Protein AF-A0A8H9WSV3-F1 (afdb_monomer_lite)

Structure (mmCIF, N/CA/C/O backbone):
data_AF-A0A8H9WSV3-F1
#
_entry.id   AF-A0A8H9WSV3-F1
#
loop_
_atom_site.group_PDB
_atom_site.id
_atom_site.type_symbol
_atom_site.label_atom_id
_atom_site.label_alt_id
_atom_site.label_comp_id
_atom_site.label_asym_id
_atom_site.label_entity_id
_atom_site.label_seq_id
_atom_site.pdbx_PDB_ins_code
_atom_site.Cartn_x
_atom_site.Cartn_y
_atom_site.Cartn_z
_atom_site.occupancy
_atom_site.B_iso_or_equiv
_atom_site.auth_seq_id
_atom_site.auth_comp_id
_atom_site.auth_asym_id
_atom_site.auth_atom_id
_atom_site.pdbx_PDB_model_num
ATOM 1 N N . MET A 1 1 ? -46.156 4.087 38.022 1.00 52.19 1 MET A N 1
ATOM 2 C CA . MET A 1 1 ? -44.680 4.109 37.843 1.00 52.19 1 MET A CA 1
ATOM 3 C C . MET A 1 1 ? -44.313 5.113 36.746 1.00 52.19 1 MET A C 1
ATOM 5 O O . MET A 1 1 ? -44.913 5.083 35.684 1.0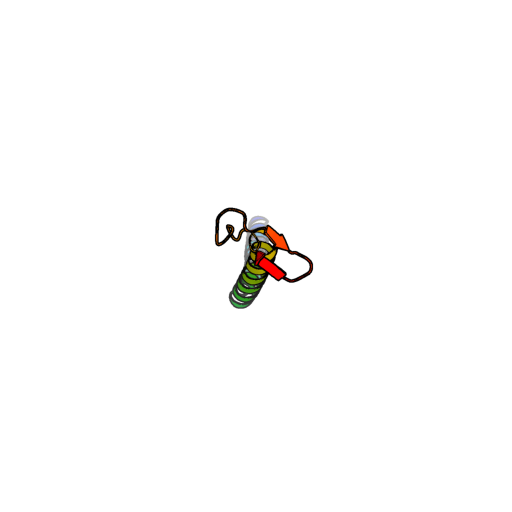0 52.19 1 MET A O 1
ATOM 9 N N . SER A 1 2 ? -43.400 6.052 37.019 1.00 58.16 2 SER A N 1
ATOM 10 C CA . SER A 1 2 ? -43.176 7.267 36.209 1.00 58.16 2 SER A CA 1
ATOM 11 C C . SER A 1 2 ? -42.501 7.018 34.845 1.00 58.16 2 SER A C 1
ATOM 13 O O . SER A 1 2 ? -41.348 6.584 34.775 1.00 58.16 2 SER A O 1
ATOM 15 N N . SER A 1 3 ? -43.202 7.383 33.764 1.00 68.94 3 SER A N 1
ATOM 16 C CA . SER A 1 3 ? -42.775 7.324 32.350 1.00 68.94 3 SER A CA 1
ATOM 17 C C . SER A 1 3 ? -41.407 7.985 32.074 1.00 68.94 3 SER A C 1
ATOM 19 O O . SER A 1 3 ? -40.595 7.480 31.292 1.00 68.94 3 SER A O 1
ATOM 21 N N . LYS A 1 4 ? -41.060 9.057 32.803 1.00 69.31 4 LYS A N 1
ATOM 22 C CA . LYS A 1 4 ? -39.767 9.756 32.650 1.00 69.31 4 LYS A CA 1
ATOM 23 C C . LYS A 1 4 ? -38.563 8.890 33.052 1.00 69.31 4 LYS A C 1
ATOM 25 O O . LYS A 1 4 ? -37.496 8.994 32.442 1.00 69.31 4 LYS A O 1
ATOM 30 N N . LYS A 1 5 ? -38.722 8.004 34.045 1.00 69.38 5 LYS A N 1
ATOM 31 C CA . LYS A 1 5 ? -37.639 7.135 34.548 1.00 69.38 5 LYS A CA 1
ATOM 32 C C . LYS A 1 5 ? -37.310 6.010 33.560 1.00 69.38 5 LYS A C 1
ATOM 34 O O . LYS A 1 5 ? -36.143 5.652 33.403 1.00 69.38 5 LYS A O 1
ATOM 39 N N . ALA A 1 6 ? -38.316 5.512 32.840 1.00 73.00 6 ALA A N 1
ATOM 40 C CA . ALA A 1 6 ? -38.136 4.521 31.780 1.00 73.00 6 ALA A CA 1
ATOM 41 C C . ALA A 1 6 ? -37.365 5.100 30.582 1.00 73.00 6 ALA A C 1
ATOM 43 O O . ALA A 1 6 ? -36.453 4.455 30.064 1.00 73.00 6 ALA A O 1
ATOM 44 N N . ARG A 1 7 ? -37.658 6.352 30.200 1.00 72.19 7 ARG A N 1
ATOM 45 C CA . ARG A 1 7 ? -36.967 7.043 29.099 1.00 72.19 7 ARG A CA 1
ATOM 46 C C . ARG A 1 7 ? -35.478 7.261 29.383 1.00 72.19 7 ARG A C 1
ATOM 48 O O . ARG A 1 7 ? -34.650 6.980 28.521 1.00 72.19 7 ARG A O 1
ATOM 55 N N . ARG A 1 8 ? -35.122 7.686 30.603 1.00 73.62 8 ARG A N 1
ATOM 56 C CA . ARG A 1 8 ? -33.713 7.851 31.012 1.00 73.62 8 ARG A CA 1
ATOM 57 C C . ARG A 1 8 ? -32.942 6.532 31.017 1.00 73.62 8 ARG A C 1
ATOM 59 O O . ARG A 1 8 ? -31.816 6.498 30.539 1.00 73.62 8 ARG A O 1
ATOM 66 N N . ARG A 1 9 ? -33.556 5.442 31.489 1.00 76.19 9 ARG A N 1
ATOM 67 C CA . ARG A 1 9 ? -32.940 4.104 31.440 1.00 76.19 9 ARG A CA 1
ATOM 68 C C . ARG A 1 9 ? -32.715 3.621 30.008 1.00 76.19 9 ARG A C 1
ATOM 70 O O . ARG A 1 9 ? -31.680 3.026 29.740 1.00 76.19 9 ARG A O 1
ATOM 77 N N . LYS A 1 10 ? -33.650 3.894 29.089 1.00 74.62 10 LYS A N 1
ATOM 78 C CA . LYS A 1 10 ? -33.482 3.583 27.659 1.00 74.62 10 LYS A CA 1
ATOM 79 C C . LYS A 1 10 ? -32.287 4.327 27.063 1.00 74.62 10 LYS A C 1
ATOM 81 O O . LYS A 1 10 ? -31.449 3.691 26.442 1.00 74.62 10 LYS A O 1
ATOM 86 N N . LEU A 1 11 ? -32.181 5.632 27.321 1.00 74.75 11 LEU A N 1
ATOM 87 C CA . LEU A 1 11 ? -31.058 6.454 26.857 1.00 74.75 11 LEU A CA 1
ATOM 88 C C . LEU A 1 11 ? -29.718 5.977 27.429 1.00 74.75 11 LEU A C 1
ATOM 90 O O . LEU A 1 11 ? -28.773 5.835 26.668 1.00 74.75 11 LEU A O 1
ATOM 94 N N . GLN A 1 12 ? -29.655 5.663 28.729 1.00 73.62 12 GLN A N 1
ATOM 95 C CA . GLN A 1 12 ? -28.446 5.126 29.370 1.00 73.62 12 GLN A CA 1
ATOM 96 C C . GLN A 1 12 ? -28.019 3.776 28.789 1.00 73.62 12 GLN A C 1
ATOM 98 O O . GLN A 1 12 ? -26.834 3.562 28.560 1.00 73.62 12 GLN A O 1
ATOM 103 N N . LYS A 1 13 ? -28.970 2.875 28.511 1.00 69.50 13 LYS A N 1
ATOM 104 C CA . LYS A 1 13 ? -28.667 1.612 27.824 1.00 69.50 13 LYS A CA 1
ATOM 105 C C . LYS A 1 13 ? -28.166 1.855 26.403 1.00 69.50 13 LYS A C 1
ATOM 107 O O . LYS A 1 13 ? -27.220 1.211 25.983 1.00 69.50 13 LYS A O 1
ATOM 112 N N . GLN A 1 14 ? -28.739 2.826 25.694 1.00 68.44 14 GLN A N 1
ATOM 113 C CA . GLN A 1 14 ? -28.330 3.170 24.333 1.00 68.44 14 GLN A CA 1
ATOM 114 C C . GLN A 1 14 ? -26.909 3.751 24.278 1.00 68.44 14 GLN A C 1
ATOM 116 O O . GLN A 1 14 ? -26.130 3.391 23.396 1.00 68.44 14 GLN A O 1
ATOM 121 N N . THR A 1 15 ? -26.541 4.620 25.225 1.00 65.88 15 THR A N 1
ATOM 122 C CA . THR A 1 15 ? -25.162 5.118 25.346 1.00 65.88 15 THR A CA 1
ATOM 123 C C . THR A 1 15 ? -24.201 4.036 25.823 1.00 65.88 15 THR A C 1
ATOM 125 O O . THR A 1 15 ? -23.076 3.980 25.332 1.00 65.88 15 THR A O 1
ATOM 128 N N . GLN A 1 16 ? -24.634 3.143 26.713 1.00 63.16 16 GLN A N 1
ATOM 129 C CA . GLN A 1 16 ? -23.823 2.019 27.181 1.00 63.16 16 GLN A CA 1
ATOM 130 C C . GLN A 1 16 ? -23.579 0.972 26.080 1.00 63.16 16 GLN A C 1
ATOM 132 O O . GLN A 1 16 ? -22.451 0.512 25.931 1.00 63.16 16 GLN A O 1
ATOM 137 N N . ASP A 1 17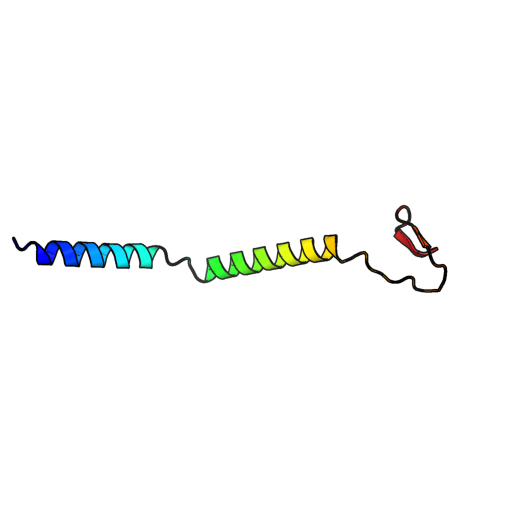 ? -24.577 0.649 25.256 1.00 61.12 17 ASP A N 1
ATOM 138 C CA . ASP A 1 17 ? -24.421 -0.239 24.093 1.00 61.12 17 ASP A CA 1
ATOM 139 C C . ASP A 1 17 ? -23.534 0.392 23.014 1.00 61.12 17 ASP A C 1
ATOM 141 O O . ASP A 1 17 ? -22.718 -0.289 22.392 1.00 61.12 17 ASP A O 1
ATOM 145 N N . ARG A 1 18 ? -23.621 1.715 22.827 1.00 60.47 18 ARG A N 1
ATOM 146 C CA . ARG A 1 18 ? -22.712 2.455 21.940 1.00 60.47 18 ARG A CA 1
ATOM 147 C C . ARG A 1 18 ? -21.273 2.456 22.465 1.00 60.47 18 ARG A C 1
ATOM 149 O O . ARG A 1 18 ? -20.349 2.338 21.671 1.00 60.47 18 ARG A O 1
ATOM 156 N N . SER A 1 19 ? -21.089 2.542 23.781 1.00 58.09 19 SER A N 1
ATOM 157 C CA . SER A 1 19 ? -19.786 2.436 24.449 1.00 58.09 19 SER A CA 1
ATOM 158 C C . SER A 1 19 ? -19.212 1.016 24.404 1.00 58.09 19 SER A C 1
ATOM 160 O O . SER A 1 19 ? -18.006 0.866 24.262 1.00 58.09 19 SER A O 1
ATOM 162 N N . ARG A 1 20 ? -20.043 -0.031 24.465 1.00 58.16 20 ARG A N 1
ATOM 163 C CA . ARG A 1 20 ? -19.602 -1.431 24.308 1.00 58.16 20 ARG A CA 1
ATOM 164 C C . ARG A 1 20 ? -19.233 -1.799 22.870 1.00 58.16 20 ARG A C 1
ATOM 166 O O . ARG A 1 20 ? -18.509 -2.763 22.666 1.00 58.16 20 ARG A O 1
ATOM 173 N N . ARG A 1 21 ? -19.674 -1.009 21.886 1.00 58.81 21 ARG A N 1
ATOM 174 C CA . ARG A 1 21 ? -19.145 -1.022 20.510 1.00 58.81 21 ARG A CA 1
ATOM 175 C C . ARG A 1 21 ? -17.820 -0.259 20.369 1.00 58.81 21 ARG A C 1
ATOM 177 O O . ARG A 1 21 ? -17.398 0.001 19.246 1.00 58.81 21 ARG A O 1
ATOM 184 N N . ALA A 1 22 ? -17.167 0.121 21.470 1.00 66.06 22 ALA A N 1
ATOM 185 C CA . ALA A 1 22 ? -15.800 0.617 21.423 1.00 66.06 22 ALA A CA 1
ATOM 186 C C . ALA A 1 22 ? -14.886 -0.525 20.967 1.00 66.06 22 ALA A C 1
ATOM 188 O O . ALA A 1 22 ? -14.590 -1.456 21.714 1.00 66.06 22 ALA A O 1
ATOM 189 N N . VAL A 1 23 ? -14.492 -0.468 19.699 1.00 75.81 23 VAL A N 1
ATOM 190 C CA . VAL A 1 23 ? -13.495 -1.358 19.112 1.00 75.81 23 VAL A CA 1
ATOM 191 C C . VAL A 1 23 ? -12.206 -1.201 19.922 1.00 75.81 23 VAL A C 1
ATOM 193 O O . VAL A 1 23 ? -11.789 -0.076 20.198 1.00 75.81 23 VAL A O 1
ATOM 196 N N . SER A 1 24 ? -11.608 -2.317 20.353 1.00 86.50 24 SER A N 1
ATOM 197 C CA . SER A 1 24 ? -10.387 -2.284 21.165 1.00 86.50 24 SER A CA 1
ATOM 198 C C . SER A 1 24 ? -9.294 -1.475 20.453 1.00 86.50 24 SER A C 1
ATOM 200 O O . SER A 1 24 ? -9.113 -1.664 19.244 1.00 86.50 24 SER A O 1
ATOM 202 N N . PRO A 1 25 ? -8.522 -0.635 21.170 1.00 88.19 25 PRO A N 1
ATOM 203 C CA . PRO A 1 25 ? -7.378 0.071 20.595 1.00 88.19 25 PRO A CA 1
ATOM 204 C C . PRO A 1 25 ? -6.418 -0.861 19.840 1.00 88.19 25 PRO A C 1
ATOM 206 O O . PRO A 1 25 ? -5.902 -0.496 18.789 1.00 88.19 25 PRO A O 1
ATOM 209 N N . ALA A 1 26 ? -6.248 -2.099 20.317 1.00 91.19 26 ALA A N 1
ATOM 210 C CA . ALA A 1 26 ? -5.421 -3.106 19.655 1.00 91.19 26 ALA A CA 1
ATOM 211 C C . ALA A 1 26 ? -5.990 -3.548 18.295 1.00 91.19 26 ALA A C 1
ATOM 213 O O . ALA A 1 26 ? -5.239 -3.731 17.344 1.00 91.19 26 ALA A O 1
ATOM 214 N N . ILE A 1 27 ? -7.315 -3.677 18.171 1.00 91.19 27 ILE A N 1
ATOM 215 C CA . ILE A 1 27 ? -7.965 -4.035 16.900 1.00 91.19 27 ILE A CA 1
ATOM 216 C C . ILE A 1 27 ? -7.803 -2.896 15.891 1.00 91.19 27 ILE A C 1
ATOM 218 O O . ILE A 1 27 ? -7.512 -3.152 14.726 1.00 91.19 27 ILE A O 1
ATOM 222 N N . LEU A 1 28 ? -7.943 -1.642 16.334 1.00 91.88 28 LEU A N 1
ATOM 223 C CA . LEU A 1 28 ? -7.699 -0.478 15.479 1.00 91.88 28 LEU A CA 1
ATOM 224 C C . LEU A 1 28 ? -6.244 -0.424 15.003 1.00 91.88 28 LEU A C 1
ATOM 226 O O . LEU A 1 28 ? -6.000 -0.129 13.838 1.00 91.88 28 LEU A O 1
ATOM 230 N N . PHE A 1 29 ? -5.291 -0.760 15.874 1.00 95.31 29 PHE A N 1
ATOM 231 C CA . PHE A 1 29 ? -3.876 -0.828 15.519 1.00 95.31 29 PHE A CA 1
ATOM 232 C C . PHE A 1 29 ? -3.589 -1.921 14.481 1.00 95.31 29 PHE A C 1
ATOM 234 O O . PHE A 1 29 ? -2.951 -1.648 13.467 1.00 95.31 29 PHE A O 1
ATOM 241 N N . ILE A 1 30 ? -4.121 -3.131 14.685 1.00 96.44 30 ILE A N 1
ATOM 242 C CA . ILE A 1 30 ? -3.971 -4.247 13.737 1.00 96.44 30 ILE A CA 1
ATOM 243 C C . ILE A 1 30 ? -4.604 -3.898 12.385 1.00 96.44 30 ILE A C 1
ATOM 245 O O . ILE A 1 30 ? -3.978 -4.107 11.347 1.00 96.44 30 ILE A O 1
ATOM 249 N N . LEU A 1 31 ? -5.812 -3.324 12.381 1.00 96.75 31 LEU A N 1
ATOM 250 C CA . LEU A 1 31 ? -6.463 -2.860 11.152 1.00 96.75 31 LEU A CA 1
ATOM 251 C C . LEU A 1 31 ? -5.664 -1.749 10.465 1.00 96.75 31 LEU A C 1
ATOM 253 O O . LEU A 1 31 ? -5.556 -1.754 9.243 1.00 96.75 31 LEU A O 1
ATOM 257 N N . GLY A 1 32 ? -5.084 -0.827 11.235 1.00 96.88 32 GLY A N 1
ATOM 258 C CA . GLY A 1 32 ? -4.231 0.239 10.719 1.00 96.88 32 GLY A CA 1
ATOM 259 C C . GLY A 1 32 ? -2.984 -0.302 10.024 1.00 96.88 32 GLY A C 1
ATOM 260 O O . GLY A 1 32 ? -2.701 0.097 8.897 1.00 96.88 32 GLY A O 1
ATOM 261 N N . ILE A 1 33 ? -2.282 -1.257 10.644 1.00 97.88 33 ILE A N 1
ATOM 262 C CA . ILE A 1 33 ? -1.131 -1.927 10.018 1.00 97.88 33 ILE A CA 1
ATOM 263 C C . ILE A 1 33 ? -1.570 -2.690 8.770 1.00 97.88 33 ILE A C 1
ATOM 265 O O . ILE A 1 33 ? -0.940 -2.551 7.726 1.00 97.88 33 ILE A O 1
ATOM 269 N N . GLY A 1 34 ? -2.654 -3.465 8.851 1.00 97.69 34 GLY A N 1
ATOM 270 C CA . GLY A 1 34 ? -3.170 -4.212 7.705 1.00 97.69 34 GLY A CA 1
ATOM 271 C C . GLY A 1 34 ? -3.488 -3.296 6.523 1.00 97.69 34 GLY A C 1
ATOM 272 O O . GLY A 1 34 ? -3.067 -3.568 5.401 1.00 97.69 34 GLY A O 1
ATOM 273 N N . LEU A 1 35 ? -4.152 -2.167 6.781 1.00 97.94 35 LEU A N 1
ATOM 274 C CA . LEU A 1 35 ? -4.427 -1.160 5.761 1.00 97.94 35 LEU A CA 1
ATOM 275 C C . LEU A 1 35 ? -3.136 -0.556 5.196 1.00 97.94 35 LEU A C 1
ATOM 277 O O . LEU A 1 35 ? -3.018 -0.433 3.981 1.00 97.94 35 LEU A O 1
ATOM 281 N N . ALA A 1 36 ? -2.162 -0.217 6.044 1.00 97.75 36 ALA A N 1
ATOM 282 C CA . ALA A 1 36 ? -0.881 0.327 5.600 1.00 97.75 36 ALA A CA 1
ATOM 283 C C . ALA A 1 36 ? -0.128 -0.655 4.689 1.00 97.75 36 ALA A C 1
ATOM 285 O O . ALA A 1 36 ? 0.350 -0.256 3.633 1.00 97.75 36 ALA A O 1
ATOM 286 N N . VAL A 1 37 ? -0.082 -1.944 5.043 1.00 98.06 37 VAL A N 1
ATOM 287 C CA . VAL A 1 37 ? 0.540 -2.991 4.215 1.00 98.06 37 VAL A CA 1
ATOM 288 C C . VAL A 1 37 ? -0.157 -3.096 2.860 1.00 98.06 37 VAL A C 1
ATOM 290 O O . VAL A 1 37 ? 0.514 -3.105 1.830 1.00 98.06 37 VAL A O 1
ATOM 293 N N . VAL A 1 38 ? -1.492 -3.124 2.843 1.00 97.62 38 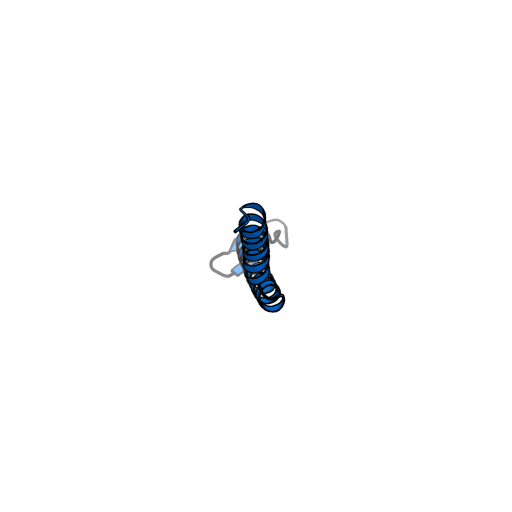VAL A N 1
ATOM 294 C CA . VAL A 1 38 ? -2.267 -3.181 1.594 1.00 97.62 38 VAL A CA 1
ATOM 295 C C . VAL A 1 38 ? -1.987 -1.959 0.720 1.00 97.62 38 VAL A C 1
ATOM 297 O O . VAL A 1 38 ? -1.716 -2.115 -0.468 1.00 97.62 38 VAL A O 1
ATOM 300 N N . LEU A 1 39 ? -1.999 -0.755 1.296 1.00 97.12 39 LEU A N 1
ATOM 301 C CA . LEU A 1 39 ? -1.701 0.475 0.561 1.00 97.12 39 LEU A CA 1
ATOM 302 C C . LEU A 1 39 ? -0.276 0.478 0.002 1.00 97.12 39 LEU A C 1
ATOM 304 O O . LEU A 1 39 ? -0.088 0.896 -1.135 1.00 97.12 39 LEU A O 1
ATOM 308 N N . THR A 1 40 ? 0.706 -0.025 0.750 1.00 95.00 40 THR A N 1
ATOM 309 C CA . THR A 1 40 ? 2.089 -0.151 0.273 1.00 95.00 40 THR A CA 1
ATOM 310 C C . THR A 1 40 ? 2.195 -1.113 -0.905 1.00 95.00 40 THR A C 1
ATOM 312 O O . THR A 1 40 ? 2.817 -0.772 -1.905 1.00 95.00 40 THR A O 1
ATOM 315 N N . VAL A 1 41 ? 1.568 -2.291 -0.828 1.00 94.81 41 VAL A N 1
ATOM 316 C CA . VAL A 1 41 ? 1.604 -3.283 -1.919 1.00 94.81 41 VAL A CA 1
ATOM 317 C C . VAL A 1 41 ? 0.912 -2.744 -3.171 1.00 94.81 41 VAL A C 1
ATOM 319 O O . VAL A 1 41 ? 1.464 -2.831 -4.264 1.00 94.81 41 VAL A O 1
ATOM 322 N N . VAL A 1 42 ? -0.270 -2.142 -3.019 1.00 94.62 42 VAL A N 1
ATOM 323 C CA . VAL A 1 42 ? -1.001 -1.528 -4.138 1.00 94.62 42 VAL A CA 1
ATOM 324 C C . VAL A 1 42 ? -0.219 -0.347 -4.713 1.00 94.62 42 VAL A C 1
ATOM 326 O O . VAL A 1 42 ? -0.127 -0.203 -5.928 1.00 94.62 42 VAL A O 1
ATOM 329 N N . GLY A 1 43 ? 0.385 0.477 -3.857 1.00 92.75 43 GLY A N 1
ATOM 330 C CA . GLY A 1 43 ? 1.246 1.581 -4.264 1.00 92.75 43 GLY A CA 1
ATOM 331 C C . GLY A 1 43 ? 2.453 1.097 -5.066 1.00 92.75 43 GLY A C 1
ATOM 332 O O . GLY A 1 43 ? 2.704 1.601 -6.152 1.00 92.75 43 GLY A O 1
ATOM 333 N N . ALA A 1 44 ? 3.156 0.070 -4.597 1.00 88.38 44 ALA A N 1
ATOM 334 C CA . ALA A 1 44 ? 4.263 -0.524 -5.340 1.00 88.38 44 ALA A CA 1
ATOM 335 C C . ALA A 1 44 ? 3.800 -1.099 -6.690 1.00 88.38 44 ALA A C 1
ATOM 337 O O . ALA A 1 44 ? 4.426 -0.832 -7.705 1.00 88.38 44 ALA A O 1
ATOM 338 N N . ALA A 1 45 ? 2.667 -1.803 -6.740 1.00 86.50 45 ALA A N 1
ATOM 339 C CA . ALA A 1 45 ? 2.157 -2.376 -7.988 1.00 86.50 45 ALA A CA 1
ATOM 340 C C . ALA A 1 45 ? 1.702 -1.319 -9.014 1.00 86.50 45 ALA A C 1
ATOM 342 O O . ALA A 1 45 ? 1.796 -1.541 -10.214 1.00 86.50 45 ALA A O 1
ATOM 343 N N . VAL A 1 46 ? 1.180 -0.176 -8.560 1.00 86.50 46 VAL A N 1
ATOM 344 C CA . VAL A 1 46 ? 0.672 0.888 -9.450 1.00 86.50 46 VAL A CA 1
ATOM 345 C C . VAL A 1 46 ? 1.752 1.922 -9.795 1.00 86.50 46 VAL A C 1
ATOM 347 O O . VAL A 1 46 ? 1.649 2.613 -10.813 1.00 86.50 46 VAL A O 1
ATOM 350 N N . PHE A 1 47 ? 2.765 2.084 -8.941 1.00 81.62 47 PHE A N 1
ATOM 351 C CA . PHE A 1 47 ? 3.762 3.148 -9.064 1.00 81.62 47 PHE A CA 1
ATOM 352 C C . PHE A 1 47 ? 5.217 2.674 -9.169 1.00 81.62 47 PHE A C 1
ATOM 354 O O . PHE A 1 47 ? 6.062 3.511 -9.475 1.00 81.62 47 PHE A O 1
ATOM 361 N N . GLY A 1 48 ? 5.509 1.390 -8.951 1.00 70.81 48 GLY A N 1
ATOM 362 C CA . GLY A 1 48 ? 6.8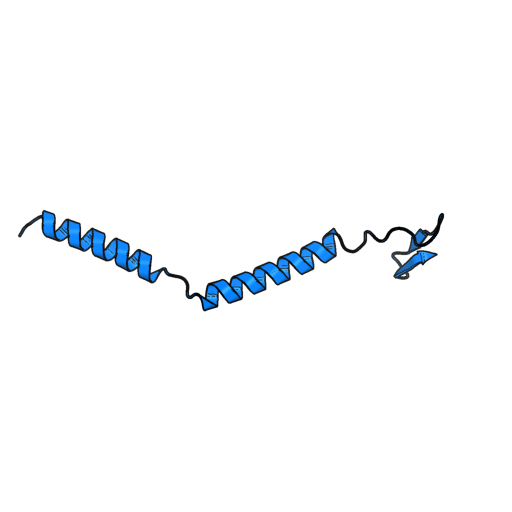68 0.845 -8.862 1.00 70.81 48 GLY A CA 1
ATOM 363 C C . GLY A 1 48 ? 7.646 0.821 -10.175 1.00 70.81 48 GLY A C 1
ATOM 364 O O . GLY A 1 48 ? 8.844 1.058 -10.152 1.00 70.81 48 GLY A O 1
ATOM 365 N N . ASP A 1 49 ? 6.975 0.646 -11.314 1.00 68.94 49 ASP A N 1
ATOM 366 C CA . ASP A 1 49 ? 7.657 0.469 -12.608 1.00 68.94 49 ASP A CA 1
ATOM 367 C C . ASP A 1 49 ? 7.992 1.795 -13.318 1.00 68.94 49 ASP A C 1
ATOM 369 O O . ASP A 1 49 ? 8.325 1.818 -14.500 1.00 68.94 49 ASP A O 1
ATOM 373 N N . ARG A 1 50 ? 7.888 2.938 -12.625 1.00 64.88 50 ARG A N 1
ATOM 374 C CA . ARG A 1 50 ? 8.234 4.255 -13.193 1.00 64.88 50 ARG A CA 1
ATOM 375 C C . ARG A 1 50 ? 9.725 4.563 -13.068 1.00 64.88 50 ARG A C 1
ATOM 377 O O . ARG A 1 50 ? 10.090 5.663 -12.659 1.00 64.88 50 ARG A O 1
ATOM 384 N N . GLU A 1 51 ? 10.579 3.602 -13.394 1.00 71.62 51 GLU A N 1
ATOM 385 C CA . GLU A 1 51 ? 12.005 3.881 -13.518 1.00 71.62 51 GLU A CA 1
ATOM 386 C C . GLU A 1 51 ? 12.243 4.675 -14.805 1.00 71.62 51 GLU A C 1
ATOM 388 O O . GLU A 1 51 ? 11.881 4.254 -15.904 1.00 71.62 51 GLU A O 1
ATOM 393 N N . GLU A 1 52 ? 12.808 5.872 -14.664 1.00 78.12 52 GLU A N 1
ATOM 394 C CA . GLU A 1 52 ? 13.295 6.614 -15.819 1.00 78.12 52 GLU A CA 1
ATOM 395 C C . GLU A 1 52 ? 14.469 5.850 -16.445 1.00 78.12 52 GLU A C 1
ATOM 397 O O . GLU A 1 52 ? 15.277 5.261 -15.718 1.00 78.12 52 GLU A O 1
ATOM 402 N N . PRO A 1 53 ? 14.584 5.848 -17.784 1.00 86.00 53 PRO A N 1
ATOM 403 C CA . PRO A 1 53 ? 15.666 5.152 -18.452 1.00 86.00 53 PRO A CA 1
ATOM 404 C C . PRO A 1 53 ? 17.021 5.675 -17.953 1.00 86.00 53 PRO A C 1
ATOM 406 O O . PRO A 1 53 ? 17.249 6.889 -17.959 1.00 86.00 53 PRO A O 1
ATOM 409 N N . PRO A 1 54 ? 17.948 4.785 -17.560 1.00 88.69 54 PRO A N 1
ATOM 410 C CA . PRO A 1 54 ? 19.243 5.176 -17.003 1.00 88.69 54 PRO A CA 1
ATOM 411 C C . PRO A 1 54 ? 20.130 5.937 -18.002 1.00 88.69 54 PRO A C 1
ATOM 413 O O . PRO A 1 54 ? 21.044 6.653 -17.591 1.00 88.69 54 PRO A O 1
ATOM 416 N N . TRP A 1 55 ? 19.871 5.811 -19.309 1.00 89.75 55 TRP A N 1
ATOM 417 C CA . TRP A 1 55 ? 20.518 6.589 -20.367 1.00 89.75 55 TRP A CA 1
ATOM 418 C C . TRP A 1 55 ? 19.559 6.884 -21.535 1.00 89.75 55 TRP A C 1
ATOM 420 O O . TRP A 1 55 ? 18.578 6.162 -21.737 1.00 89.75 55 TRP A O 1
ATOM 430 N N . PRO A 1 56 ? 19.825 7.929 -22.345 1.00 90.88 56 PRO A N 1
ATOM 431 C CA . PRO A 1 56 ? 19.020 8.224 -23.525 1.00 90.88 56 PRO A CA 1
ATOM 432 C C . PRO A 1 56 ? 19.006 7.050 -24.508 1.00 90.88 56 PRO A C 1
ATOM 434 O O . PRO A 1 56 ? 20.056 6.561 -24.918 1.00 90.88 56 PRO A O 1
ATOM 437 N N . GLY A 1 57 ? 17.807 6.623 -24.903 1.00 88.44 57 GLY A N 1
ATOM 438 C CA . GLY A 1 57 ? 17.616 5.490 -25.808 1.00 88.44 57 GLY A CA 1
ATOM 439 C C . GLY A 1 57 ? 17.593 4.121 -25.125 1.00 88.44 57 GLY A C 1
ATOM 440 O O . GLY A 1 57 ? 17.423 3.137 -25.839 1.00 88.44 57 GLY A O 1
ATOM 441 N N . ALA A 1 58 ? 17.719 4.050 -23.792 1.00 90.25 58 ALA A N 1
ATOM 442 C CA . ALA A 1 58 ? 17.516 2.798 -23.071 1.00 90.25 58 ALA A CA 1
ATOM 443 C C . ALA A 1 58 ? 16.062 2.332 -23.210 1.00 90.25 58 ALA A C 1
ATOM 445 O O . ALA A 1 58 ? 15.131 3.129 -23.036 1.00 90.25 58 ALA A O 1
ATOM 446 N N . VAL A 1 59 ? 15.863 1.048 -23.498 1.00 88.31 59 VAL A N 1
ATOM 447 C CA . VAL A 1 59 ? 14.528 0.444 -23.621 1.00 88.31 59 VAL A CA 1
ATOM 448 C C . VAL A 1 59 ? 14.379 -0.636 -22.559 1.00 88.31 59 VAL A C 1
ATOM 450 O O . VAL A 1 59 ? 15.194 -1.553 -22.472 1.00 88.31 59 VAL A O 1
ATOM 453 N N . TRP A 1 60 ? 13.331 -0.533 -21.741 1.00 88.56 60 TRP A N 1
ATOM 454 C CA . TRP A 1 60 ? 13.007 -1.560 -20.756 1.00 88.56 60 TRP A CA 1
ATOM 455 C C . TRP A 1 60 ? 12.532 -2.840 -21.455 1.00 88.56 60 TRP A C 1
ATOM 457 O O . TRP A 1 60 ? 11.641 -2.793 -22.307 1.00 88.56 60 TRP A O 1
ATOM 467 N N . SER A 1 61 ? 13.118 -3.987 -21.101 1.00 87.38 61 SER A N 1
ATOM 468 C CA . SER A 1 61 ? 12.663 -5.298 -21.571 1.00 87.38 61 SER A CA 1
ATOM 469 C C . SER A 1 61 ? 11.889 -6.022 -20.472 1.00 87.38 61 SER A C 1
ATOM 471 O O . SER A 1 61 ? 12.493 -6.624 -19.583 1.00 87.38 61 SER A O 1
ATOM 473 N N . ASP A 1 62 ? 10.556 -6.058 -20.578 1.00 85.38 62 ASP A N 1
ATOM 474 C CA . ASP A 1 62 ? 9.692 -6.782 -19.627 1.00 85.38 62 ASP A CA 1
ATOM 475 C C . ASP A 1 62 ? 10.032 -8.279 -19.529 1.00 85.38 62 ASP A C 1
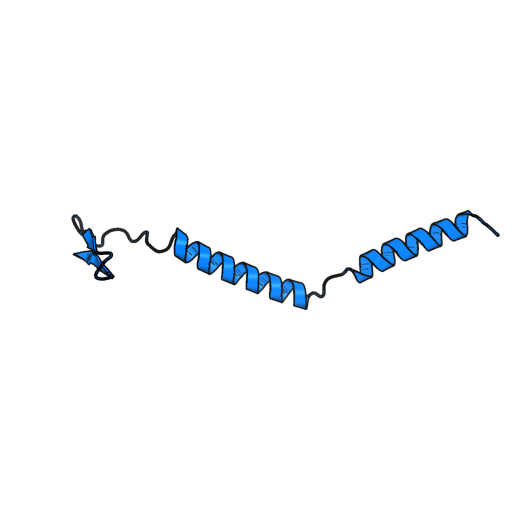ATOM 477 O O . ASP A 1 62 ? 9.853 -8.905 -18.488 1.00 85.38 62 ASP A O 1
ATOM 481 N N . GLN A 1 63 ? 10.549 -8.867 -20.614 1.00 88.50 63 GLN A N 1
ATOM 482 C CA . GLN A 1 63 ? 10.893 -10.287 -20.668 1.00 88.50 63 GLN A CA 1
ATOM 483 C C . GLN A 1 63 ? 12.159 -10.628 -19.871 1.00 88.50 63 GLN A C 1
ATOM 485 O O . GLN A 1 63 ? 12.263 -11.735 -19.342 1.00 88.50 63 GLN A O 1
ATOM 490 N N . HIS A 1 64 ? 13.119 -9.703 -19.795 1.00 87.69 64 HIS A N 1
ATOM 491 C CA . HIS A 1 64 ? 14.407 -9.946 -19.142 1.00 87.69 64 HIS A CA 1
ATOM 492 C C . HIS A 1 64 ? 14.615 -9.135 -17.859 1.00 87.69 64 HIS A C 1
ATOM 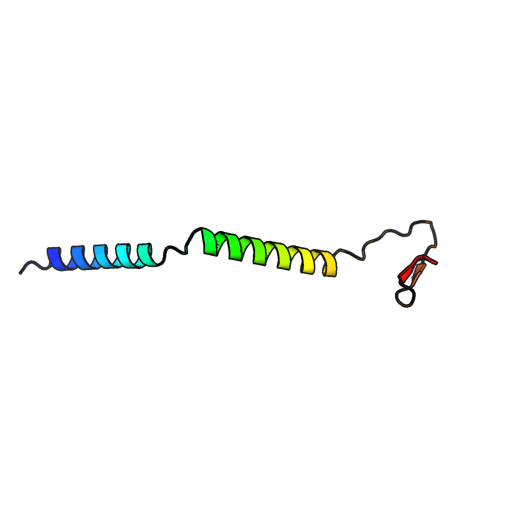494 O O . HIS A 1 64 ? 15.619 -9.349 -17.177 1.00 87.69 64 HIS A O 1
ATOM 500 N N . GLY A 1 65 ? 13.704 -8.217 -17.530 1.00 86.44 65 GLY A N 1
ATOM 501 C CA . GLY A 1 65 ? 13.760 -7.417 -16.307 1.00 86.44 65 GLY A CA 1
ATOM 502 C C . GLY A 1 65 ? 14.994 -6.517 -16.214 1.00 86.44 65 GLY A C 1
ATOM 503 O O . GLY A 1 65 ? 15.509 -6.309 -15.118 1.00 86.44 65 GLY A O 1
ATOM 504 N N . HIS A 1 66 ? 15.512 -6.040 -17.350 1.00 87.44 66 HIS A N 1
ATOM 505 C CA . HIS A 1 66 ? 16.618 -5.086 -17.389 1.00 87.44 66 HIS A CA 1
ATOM 506 C C . HIS A 1 66 ? 16.510 -4.120 -18.574 1.00 87.44 66 HIS A C 1
ATOM 508 O O . HIS A 1 66 ? 15.810 -4.370 -19.560 1.00 87.44 66 HIS A O 1
ATOM 514 N N . TRP A 1 67 ? 17.232 -3.007 -18.451 1.00 88.94 67 TRP A N 1
ATOM 515 C CA . TRP A 1 67 ? 17.405 -2.003 -19.494 1.00 88.94 67 TRP A CA 1
ATOM 516 C C . TRP A 1 67 ? 18.367 -2.504 -20.577 1.00 88.94 67 TRP A C 1
ATOM 518 O O . TRP A 1 67 ? 19.461 -2.971 -20.254 1.00 88.94 67 TRP A O 1
ATOM 528 N N . HIS A 1 68 ? 17.959 -2.387 -21.842 1.00 86.88 68 HIS A N 1
ATOM 529 C CA . HIS A 1 68 ? 18.813 -2.564 -23.021 1.00 86.88 68 HIS A CA 1
ATOM 530 C C . HIS A 1 68 ? 19.316 -1.218 -23.542 1.00 86.88 68 HIS A C 1
ATOM 532 O O . HIS A 1 68 ? 18.538 -0.238 -23.482 1.00 86.88 68 HIS A O 1
#

Secondary structure (DSSP, 8-state):
--HHHHHHHHHHHHHHHHHHT---HHHHHHHHHHHHHHHHHHHHHHHTT-PPPSSTT--EETTTTEE-

pLDDT: mean 81.53, std 12.79, range [52.19, 98.06]

Foldseek 3Di:
DDPVVVVVVVVVVVVVVVVVPPDDPVNVVVVVVVVVVVCVVVCCVVPVPPDDAPDPPWDQDPVVRDTD

Sequence (68 aa):
MSSKKARRRKLQKQTQDRSRRAVSPAILFILGIGLAVVLTVVGAAVFGDREEPPWPGAVWSDQHGHWH

Radius of gyration: 27.84 Å; chains: 1; bounding box: 65×20×64 Å